Protein AF-A0A453AJJ2-F1 (afdb_monomer)

Sequence (140 aa):
MSKRHHSEPNGGRTGKRPRRVPKKHLYLVLDDWHKGFSFSIHKIDVDALQDTTTDLHHGFPDPAALRLAAPVKRLHMDFTAMGSDIFITTNPCCPHTPALVFDTETAGLTMGPRPPVRLIDTTTFTVAADGTLYALTHRH

Organism: Aegilops tauschii subsp. strangulata (NCBI:txid200361)

Radius of gyration: 24.55 Å; Cα contacts (8 Å, |Δi|>4): 203; chains: 1; bounding box: 29×36×106 Å

Mean predicted aligned error: 12.77 Å

Nearest PDB structures (foldseek):
  5y2z-assembly3_F  TM=5.314E-01  e=4.779E-01  Homo sapiens
  5y31-assembly2_D  TM=5.012E-01  e=3.216E-01  Homo sapiens
  7ona-assembly1_A  TM=5.548E-01  e=5.994E-01  synthetic construct
  8hq2-assembly2_E  TM=5.527E-01  e=8.908E-01  Homo sapiens
  8t8s-assembly2_B  TM=3.773E-01  e=4.346E+00  Homo sapiens

pLDDT: mean 74.12, std 15.93, range [37.88, 95.0]

Foldseek 3Di:
DDDDDDDDDDDDPPPPPPPPDPWDWDWDWDQPLVVQRKIFIAIDTVVVVVVDPPPPVPDTDPDTLDMGHQPDRPFDWDWDDDDQWIWIHHALVCQPAFIWIQGNVVSDIDGHHRDDNQCRPFFPDWDDDPNDIDTDGDDD

Structure (mmCIF, N/CA/C/O backbone):
data_AF-A0A453AJJ2-F1
#
_entry.id   AF-A0A453AJJ2-F1
#
loop_
_atom_site.group_PDB
_atom_site.id
_atom_site.type_symbol
_atom_site.label_atom_id
_atom_site.label_alt_id
_atom_site.label_comp_id
_atom_site.label_asym_id
_atom_site.label_entity_id
_atom_site.label_seq_id
_atom_site.pdbx_PDB_ins_code
_atom_site.Cartn_x
_atom_site.Cartn_y
_atom_site.Cartn_z
_atom_site.occupancy
_atom_site.B_iso_or_equiv
_atom_site.auth_seq_id
_atom_site.auth_comp_id
_atom_site.auth_asym_id
_atom_site.auth_atom_id
_atom_site.pdbx_PDB_model_num
ATOM 1 N N . MET A 1 1 ? -4.620 10.268 80.821 1.00 40.28 1 MET A N 1
ATOM 2 C CA . MET A 1 1 ? -5.930 10.367 80.141 1.00 40.28 1 MET A CA 1
ATOM 3 C C . MET A 1 1 ? -5.865 11.492 79.118 1.00 40.28 1 MET A C 1
ATOM 5 O O . MET A 1 1 ? -5.619 12.604 79.549 1.00 40.28 1 MET A O 1
ATOM 9 N N . SER A 1 2 ? -6.046 11.229 77.817 1.00 39.34 2 SER A N 1
ATOM 10 C CA . SER A 1 2 ? -6.831 12.091 76.908 1.00 39.34 2 SER A CA 1
ATOM 11 C C . SER A 1 2 ? -6.869 11.506 75.485 1.00 39.34 2 SER A C 1
ATOM 13 O O . SER A 1 2 ? -5.845 11.351 74.835 1.00 39.34 2 SER A O 1
ATOM 15 N N . LYS A 1 3 ? -8.093 11.127 75.105 1.00 42.53 3 LYS A N 1
ATOM 16 C CA . LYS A 1 3 ? -8.750 10.904 73.803 1.00 42.53 3 LYS A CA 1
ATOM 17 C C . LYS A 1 3 ? -7.962 10.468 72.550 1.00 42.53 3 LYS A C 1
ATOM 19 O O . LYS A 1 3 ? -7.168 11.193 71.969 1.00 42.53 3 LYS A O 1
ATOM 24 N N . ARG A 1 4 ? -8.391 9.291 72.071 1.00 45.28 4 ARG A N 1
ATOM 25 C CA . ARG A 1 4 ? -8.238 8.720 70.725 1.00 45.28 4 ARG A CA 1
ATOM 26 C C . ARG A 1 4 ? -8.862 9.649 69.676 1.00 45.28 4 ARG A C 1
ATOM 28 O O . ARG A 1 4 ? -9.999 10.076 69.867 1.00 45.28 4 ARG A O 1
ATOM 35 N N . HIS A 1 5 ? -8.174 9.871 68.559 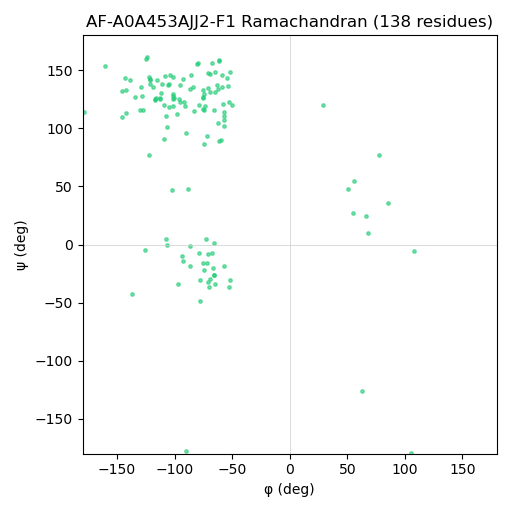1.00 43.56 5 HIS A N 1
ATOM 36 C CA . HIS A 1 5 ? -8.787 10.382 67.335 1.00 43.56 5 HIS A CA 1
ATOM 37 C C . HIS A 1 5 ? -8.867 9.230 66.329 1.00 43.56 5 HIS A C 1
ATOM 39 O O . HIS A 1 5 ? -7.869 8.827 65.737 1.00 43.56 5 HIS A O 1
ATOM 45 N N . HIS A 1 6 ? 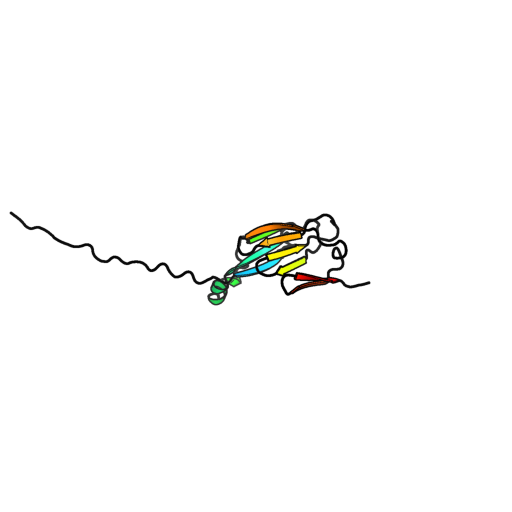-10.064 8.658 66.205 1.00 44.88 6 HIS A N 1
ATOM 46 C CA . HIS A 1 6 ? -10.461 7.892 65.032 1.00 44.88 6 HIS A CA 1
ATOM 47 C C . HIS A 1 6 ? -10.757 8.891 63.913 1.00 44.88 6 HIS A C 1
ATOM 49 O O . HIS A 1 6 ? -11.579 9.788 64.087 1.00 44.88 6 HIS A O 1
ATOM 55 N N . SER A 1 7 ? -10.127 8.706 62.763 1.00 45.41 7 SER A N 1
ATOM 56 C CA . SER A 1 7 ? -10.657 9.184 61.490 1.00 45.41 7 SER A CA 1
ATOM 57 C C . SER A 1 7 ? -10.261 8.175 60.421 1.00 45.41 7 SER A C 1
ATOM 59 O O . SER A 1 7 ? -9.081 7.987 60.129 1.00 45.41 7 SER A O 1
ATOM 61 N N . GLU A 1 8 ? -11.278 7.472 59.938 1.00 47.09 8 GLU A N 1
ATOM 62 C CA . GLU A 1 8 ? -11.251 6.457 58.891 1.00 47.09 8 GLU A CA 1
ATOM 63 C C . GLU A 1 8 ? -10.777 7.016 57.534 1.00 47.09 8 GLU A C 1
ATOM 65 O O . GLU A 1 8 ? -10.857 8.225 57.290 1.00 47.09 8 GLU A O 1
ATOM 70 N N . PRO A 1 9 ? -10.285 6.146 56.631 1.00 41.69 9 PRO A N 1
ATOM 71 C CA . PRO A 1 9 ? -9.771 6.549 55.330 1.00 41.69 9 PRO A CA 1
ATOM 72 C C . PRO A 1 9 ? -10.921 6.913 54.382 1.00 41.69 9 PRO A C 1
ATOM 74 O O . PRO A 1 9 ? -11.739 6.080 53.996 1.00 41.69 9 PRO A O 1
ATOM 77 N N . ASN A 1 10 ? -10.969 8.183 53.989 1.00 37.88 10 ASN A N 1
ATOM 78 C CA . ASN A 1 10 ? -11.955 8.706 53.055 1.00 37.88 10 ASN A CA 1
ATOM 79 C C . ASN A 1 10 ? -11.635 8.281 51.610 1.00 37.88 10 ASN A C 1
ATOM 81 O O . ASN A 1 10 ? -10.628 8.694 51.038 1.00 37.88 10 ASN A O 1
ATOM 85 N N . GLY A 1 11 ? -12.544 7.507 51.015 1.00 41.47 11 GLY A N 1
ATOM 86 C CA . GLY A 1 11 ? -12.883 7.615 49.597 1.00 41.47 11 GLY A CA 1
ATOM 87 C C . GLY A 1 11 ? -11.901 7.004 48.601 1.00 41.47 11 GLY A C 1
ATOM 88 O O . GLY A 1 11 ? -11.222 7.717 47.864 1.00 41.47 11 GLY A O 1
ATOM 89 N N . GLY A 1 12 ? -11.935 5.675 48.472 1.00 40.12 12 GLY A N 1
ATOM 90 C CA . GLY A 1 12 ? -11.423 4.969 47.299 1.00 40.12 12 GLY A CA 1
ATOM 91 C C . GLY A 1 12 ? -12.147 5.414 46.026 1.00 40.12 12 GLY A C 1
ATOM 92 O O . GLY A 1 12 ? -13.148 4.827 45.622 1.00 40.12 12 GLY A O 1
ATOM 93 N N . ARG A 1 13 ? -11.627 6.450 45.363 1.00 50.84 13 ARG A N 1
ATOM 94 C CA . ARG A 1 13 ? -11.958 6.759 43.972 1.00 50.84 13 ARG A CA 1
ATOM 95 C C . ARG A 1 13 ? -11.240 5.744 43.095 1.00 50.84 13 ARG A C 1
ATOM 97 O O . ARG A 1 13 ? -10.133 5.977 42.618 1.00 50.84 13 ARG A O 1
ATOM 104 N N . THR A 1 14 ? -11.884 4.602 42.886 1.00 51.25 14 THR A N 1
ATOM 105 C CA . THR A 1 14 ? -11.586 3.709 41.769 1.00 51.25 14 THR A CA 1
ATOM 106 C C . THR A 1 14 ? -11.848 4.486 40.483 1.00 51.25 14 THR A C 1
ATOM 108 O O . THR A 1 14 ? -12.958 4.524 39.953 1.00 51.25 14 THR A O 1
ATOM 111 N N . GLY A 1 15 ? -10.817 5.185 40.004 1.00 51.47 15 GLY A N 1
ATOM 112 C CA . GLY A 1 15 ? -10.805 5.789 38.684 1.00 51.47 15 GLY A CA 1
ATOM 113 C C . GLY A 1 15 ? -11.057 4.683 37.676 1.00 51.47 15 GLY A C 1
ATOM 114 O O . GLY A 1 15 ? -10.171 3.876 37.396 1.00 51.47 15 GLY A O 1
ATOM 115 N N . LYS A 1 16 ? -12.292 4.598 37.173 1.00 54.12 16 LYS A N 1
ATOM 116 C CA . LYS A 1 16 ? -12.626 3.731 36.049 1.00 54.12 16 LYS A CA 1
ATOM 117 C C . LYS A 1 16 ? -11.702 4.154 34.917 1.00 54.12 16 LYS A C 1
ATOM 119 O O . LYS A 1 16 ? -11.851 5.249 34.380 1.00 54.12 16 LYS A O 1
ATOM 124 N N . ARG A 1 17 ? -10.707 3.314 34.619 1.00 56.56 17 ARG A N 1
ATOM 125 C CA . ARG A 1 17 ? -9.790 3.510 33.497 1.00 56.56 17 ARG A CA 1
ATOM 126 C C . ARG A 1 17 ? -10.673 3.784 32.276 1.00 56.56 17 ARG A C 1
ATOM 128 O O . ARG A 1 17 ? -11.534 2.941 32.006 1.00 56.56 17 ARG A O 1
ATOM 135 N N . PRO A 1 18 ? -10.548 4.944 31.605 1.00 55.31 18 PRO A N 1
ATOM 136 C CA . PRO A 1 18 ? -11.393 5.251 30.466 1.00 55.31 18 PRO A CA 1
ATOM 137 C C . PRO A 1 18 ? -11.286 4.084 29.495 1.00 55.31 18 PRO A C 1
ATOM 139 O O . PRO A 1 18 ? -10.186 3.651 29.133 1.00 55.31 18 PRO A O 1
ATOM 142 N N . ARG A 1 19 ? -12.443 3.494 29.194 1.00 60.56 19 ARG A N 1
ATOM 143 C CA . ARG A 1 19 ? -12.567 2.364 28.281 1.00 60.56 19 ARG A CA 1
ATOM 144 C C . ARG A 1 19 ? -11.961 2.859 26.971 1.00 60.56 19 ARG A C 1
ATOM 146 O O . ARG A 1 19 ? -12.489 3.806 26.397 1.00 60.56 19 ARG A O 1
ATOM 153 N N . ARG A 1 20 ? -10.799 2.325 26.578 1.00 60.12 20 ARG A N 1
ATOM 154 C CA . ARG A 1 20 ? -10.116 2.757 25.355 1.00 60.12 20 ARG A CA 1
ATOM 155 C C . ARG A 1 20 ? -11.056 2.439 24.200 1.00 60.12 20 ARG A C 1
ATOM 157 O O . ARG A 1 20 ? -11.247 1.271 23.874 1.00 60.12 20 ARG A O 1
ATOM 164 N N . VAL A 1 21 ? -11.703 3.468 23.665 1.00 65.88 21 VAL A N 1
ATOM 165 C CA . VAL A 1 21 ? -12.455 3.352 22.422 1.00 65.88 21 VAL A CA 1
ATOM 166 C C . VAL A 1 21 ? -11.435 2.967 21.345 1.00 65.88 21 VAL A C 1
ATOM 168 O O . VAL A 1 21 ? -10.336 3.534 21.346 1.00 65.88 21 VAL A O 1
ATOM 171 N N . PRO A 1 22 ? -11.721 1.972 20.490 1.00 67.06 22 PRO A N 1
ATOM 172 C CA . PRO A 1 22 ? -10.850 1.655 19.367 1.00 67.06 22 PRO A CA 1
ATOM 173 C C . PRO A 1 22 ? -10.685 2.900 18.494 1.00 67.06 22 PRO A C 1
ATOM 175 O O . PRO A 1 22 ? -11.658 3.377 17.912 1.00 67.06 22 PRO A O 1
ATOM 178 N N . LYS A 1 23 ? -9.466 3.440 18.442 1.00 75.88 23 LYS A N 1
ATOM 179 C CA . LYS A 1 23 ? -9.149 4.612 17.626 1.00 75.88 23 LYS A CA 1
ATOM 180 C C . LYS A 1 23 ? -9.090 4.207 16.164 1.00 75.88 23 LYS A C 1
ATOM 182 O O . LYS A 1 23 ? -8.412 3.238 15.817 1.00 75.88 23 LYS A O 1
ATOM 187 N N . LYS A 1 24 ? -9.798 4.942 15.313 1.00 84.50 24 LYS A N 1
ATOM 188 C CA . LYS A 1 24 ? -9.716 4.761 13.863 1.00 84.50 24 LYS A CA 1
ATOM 189 C C . LYS A 1 24 ? -8.556 5.593 13.337 1.00 84.50 24 LYS A C 1
ATOM 191 O O . LYS A 1 24 ? -8.412 6.760 13.690 1.00 84.50 24 LYS A O 1
ATOM 196 N N . HIS A 1 25 ? -7.743 4.989 12.480 1.00 88.50 25 HIS A N 1
ATOM 197 C CA . HIS A 1 25 ? -6.597 5.652 11.878 1.00 88.50 25 HIS A CA 1
ATOM 198 C C . HIS A 1 25 ? -6.718 5.652 10.359 1.00 88.50 25 HIS A C 1
ATOM 200 O O . HIS A 1 25 ? -7.092 4.641 9.768 1.00 88.50 25 HIS A O 1
ATOM 206 N N . LEU A 1 26 ? -6.378 6.780 9.744 1.00 90.06 26 LEU A N 1
ATOM 207 C CA . LEU A 1 26 ? -6.193 6.898 8.306 1.00 90.06 26 LEU A CA 1
ATOM 208 C C . LEU A 1 26 ? -4.694 6.883 8.013 1.00 90.06 26 LEU A C 1
ATOM 210 O O . LEU A 1 26 ? -3.941 7.664 8.595 1.00 90.06 26 LEU A O 1
ATOM 214 N N . TYR A 1 27 ? -4.274 6.005 7.109 1.00 92.31 27 TYR A N 1
ATOM 215 C CA . TYR A 1 27 ? -2.910 5.982 6.603 1.00 92.31 27 TYR A CA 1
ATOM 216 C C . TYR A 1 27 ? -2.878 6.633 5.227 1.00 92.31 27 TYR A C 1
ATOM 218 O O . TYR A 1 27 ? -3.626 6.238 4.334 1.00 92.31 27 TYR A O 1
ATOM 226 N N . LEU A 1 28 ? -2.024 7.639 5.071 1.00 91.12 28 LEU A N 1
ATOM 227 C CA . LEU A 1 28 ? -1.850 8.372 3.825 1.00 91.12 28 LEU A CA 1
ATOM 228 C C . LEU A 1 28 ? -0.437 8.156 3.303 1.00 91.12 28 LEU A C 1
ATOM 230 O O . LEU A 1 28 ? 0.526 8.413 4.022 1.00 91.12 28 LEU A O 1
ATOM 234 N N . VAL A 1 29 ? -0.332 7.704 2.057 1.00 90.62 29 VAL A N 1
ATOM 235 C CA . VAL A 1 29 ? 0.939 7.586 1.342 1.00 90.62 29 VAL A CA 1
ATOM 2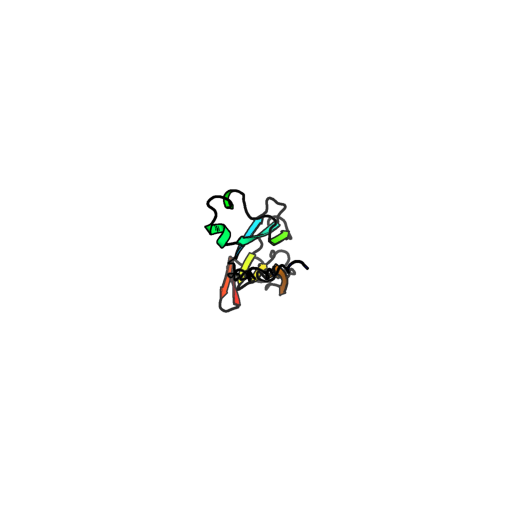36 C C . VAL A 1 29 ? 1.121 8.829 0.483 1.00 90.62 29 VAL A C 1
ATOM 238 O O . VAL A 1 29 ? 0.249 9.158 -0.320 1.00 90.62 29 VAL A O 1
ATOM 241 N N . LEU A 1 30 ? 2.242 9.519 0.662 1.00 88.31 30 LEU A N 1
ATOM 242 C CA . LEU A 1 30 ? 2.576 10.738 -0.059 1.00 88.31 30 LEU A CA 1
ATOM 243 C C . LEU A 1 30 ? 3.888 10.585 -0.802 1.00 88.31 30 LEU A C 1
ATOM 245 O O . LEU A 1 30 ? 4.841 9.972 -0.315 1.00 88.31 30 LEU A O 1
ATOM 249 N N . ASP A 1 31 ? 3.921 11.207 -1.971 1.00 84.44 31 ASP A N 1
ATOM 250 C CA . ASP A 1 31 ? 5.122 11.313 -2.766 1.00 84.44 31 ASP A CA 1
ATOM 251 C C . ASP A 1 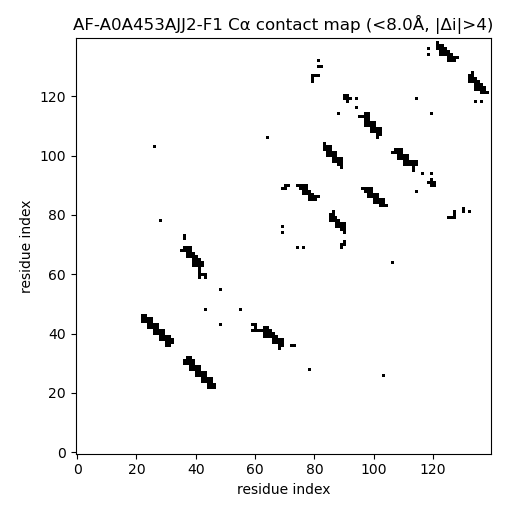31 ? 5.907 12.581 -2.395 1.00 84.44 31 ASP A C 1
ATOM 253 O O . ASP A 1 31 ? 5.633 13.694 -2.854 1.00 84.44 31 ASP A O 1
ATOM 257 N N . ASP A 1 32 ? 6.886 12.424 -1.509 1.00 82.25 32 ASP A N 1
ATOM 258 C CA . ASP A 1 32 ? 7.731 13.493 -0.981 1.00 82.25 32 ASP A CA 1
ATOM 259 C C . ASP A 1 32 ? 8.966 13.715 -1.882 1.00 82.25 32 ASP A C 1
ATOM 261 O O . ASP A 1 32 ? 10.106 13.833 -1.416 1.00 82.25 32 ASP A O 1
ATOM 265 N N . TRP A 1 33 ? 8.773 13.815 -3.206 1.00 74.56 33 TRP A N 1
ATOM 266 C CA . TRP A 1 33 ? 9.875 14.008 -4.170 1.00 74.56 33 TRP A CA 1
ATOM 267 C C . TRP A 1 33 ? 10.783 15.192 -3.848 1.00 74.56 33 TRP A C 1
ATOM 269 O O . TRP A 1 33 ? 12.002 15.112 -4.012 1.00 74.56 33 TRP A O 1
ATOM 279 N N . HIS A 1 34 ? 10.197 16.275 -3.345 1.00 70.94 34 HIS A N 1
ATOM 280 C CA . HIS A 1 34 ? 10.905 17.486 -2.941 1.00 70.94 34 HIS A CA 1
ATOM 281 C C . HIS A 1 34 ? 11.818 17.268 -1.717 1.00 70.94 34 HIS A C 1
ATOM 283 O O . HIS A 1 34 ? 12.778 18.014 -1.535 1.00 70.94 34 HIS A O 1
ATOM 289 N N . LYS A 1 35 ? 11.589 16.215 -0.921 1.00 68.69 35 LYS A N 1
ATOM 290 C CA . LYS A 1 35 ? 12.401 15.818 0.242 1.00 68.69 35 LYS A CA 1
ATOM 291 C C . LYS A 1 35 ? 13.315 14.633 -0.094 1.00 68.69 35 LYS A C 1
ATOM 293 O O . LYS A 1 35 ? 13.397 13.659 0.650 1.00 68.69 35 LYS A O 1
ATOM 298 N N . GLY A 1 36 ? 14.005 14.712 -1.232 1.00 67.94 36 GLY A N 1
ATOM 299 C CA . GLY A 1 36 ? 15.056 13.756 -1.594 1.00 67.94 36 GLY A CA 1
ATOM 300 C C . GLY A 1 36 ? 14.569 12.481 -2.282 1.00 67.94 36 GLY A C 1
ATOM 301 O O . GLY A 1 36 ? 15.168 11.432 -2.063 1.00 67.94 36 GLY A O 1
ATOM 302 N N . PHE A 1 37 ? 13.532 12.569 -3.127 1.00 75.19 37 PHE A N 1
ATOM 303 C CA . PHE A 1 37 ? 12.973 11.417 -3.855 1.00 75.19 37 PHE A CA 1
ATOM 304 C C . PHE A 1 37 ? 12.558 10.291 -2.901 1.00 75.19 37 PHE A C 1
ATOM 306 O O . PHE A 1 37 ? 13.033 9.164 -3.010 1.00 75.19 37 PHE A O 1
ATOM 313 N N . SER A 1 38 ? 11.718 10.609 -1.919 1.00 83.56 38 SER A N 1
ATOM 314 C CA . SER A 1 38 ? 11.218 9.636 -0.950 1.00 83.56 38 SER A CA 1
ATOM 315 C C . SER A 1 38 ? 9.698 9.619 -0.937 1.00 83.56 38 SER A C 1
ATOM 317 O O . SER A 1 38 ? 9.058 10.556 -1.400 1.00 83.56 38 SER A O 1
ATOM 319 N N . PHE A 1 39 ? 9.137 8.545 -0.403 1.00 86.44 39 PHE A N 1
ATOM 320 C CA . PHE A 1 39 ? 7.717 8.410 -0.127 1.00 86.44 39 PHE A CA 1
ATOM 321 C C . PHE A 1 39 ? 7.534 8.299 1.381 1.00 86.44 39 PHE A C 1
ATOM 323 O O . PHE A 1 39 ? 8.337 7.651 2.063 1.00 86.44 39 PHE A O 1
ATOM 330 N N . SER A 1 40 ? 6.487 8.922 1.906 1.00 90.00 40 SER A N 1
ATOM 331 C CA . SER A 1 40 ? 6.167 8.907 3.329 1.00 90.00 40 SER A CA 1
ATOM 332 C C . SER A 1 40 ? 4.780 8.331 3.571 1.00 90.00 40 SER A C 1
ATOM 334 O O . SER A 1 40 ? 3.848 8.548 2.800 1.00 90.00 40 SER A O 1
ATOM 336 N N . ILE A 1 41 ? 4.644 7.569 4.653 1.00 92.12 41 ILE A N 1
ATOM 337 C CA . ILE A 1 41 ? 3.360 7.090 5.156 1.00 92.12 41 ILE A CA 1
ATOM 338 C C . ILE A 1 41 ? 3.066 7.843 6.446 1.00 92.12 41 ILE A C 1
ATOM 340 O O . ILE A 1 41 ? 3.827 7.743 7.409 1.00 92.12 41 ILE A O 1
ATOM 344 N N . HIS A 1 42 ? 1.961 8.579 6.483 1.00 91.38 42 HIS A N 1
ATOM 345 C CA . HIS A 1 42 ? 1.494 9.297 7.666 1.00 91.38 42 HIS A CA 1
ATOM 346 C C . HIS A 1 42 ? 0.291 8.594 8.282 1.00 91.38 42 HIS A C 1
ATOM 348 O O . HIS A 1 42 ? -0.625 8.179 7.577 1.00 91.38 42 HIS A O 1
ATOM 354 N N . LYS A 1 43 ? 0.292 8.490 9.613 1.00 91.06 43 LYS A N 1
ATOM 355 C CA . LYS A 1 43 ? -0.821 7.965 10.402 1.00 91.06 43 LYS A CA 1
ATOM 356 C C . LYS A 1 43 ? -1.593 9.131 11.008 1.00 91.06 43 LYS A C 1
ATOM 358 O O . LYS A 1 43 ? -1.038 9.887 11.799 1.00 91.06 43 LYS A O 1
ATOM 363 N N . ILE A 1 44 ? -2.865 9.252 10.662 1.00 88.75 44 ILE A N 1
ATOM 364 C CA . ILE A 1 44 ? -3.754 10.318 11.127 1.00 88.75 44 ILE A CA 1
ATOM 365 C C . ILE A 1 44 ? -4.810 9.696 12.043 1.00 88.75 44 ILE A C 1
ATOM 367 O O . ILE A 1 44 ? -5.417 8.682 11.698 1.00 88.75 44 ILE A O 1
ATOM 371 N N . ASP A 1 45 ? -5.009 10.268 13.231 1.00 86.12 45 ASP A N 1
ATOM 372 C CA . ASP A 1 45 ? -6.099 9.889 14.139 1.00 86.12 45 ASP A CA 1
ATOM 373 C C . ASP A 1 45 ? -7.403 10.543 13.654 1.00 86.12 45 ASP A C 1
ATOM 375 O O . ASP A 1 45 ? -7.479 11.764 13.530 1.00 86.12 45 ASP A O 1
ATOM 379 N N . VAL A 1 46 ? -8.413 9.733 13.327 1.00 82.31 46 VAL A N 1
ATOM 380 C CA . VAL A 1 46 ? -9.684 10.222 12.761 1.00 82.31 46 VAL A CA 1
ATOM 381 C C . VAL A 1 46 ? -10.480 11.012 13.797 1.00 82.31 46 VAL A C 1
ATOM 383 O O . VAL A 1 46 ? -11.183 11.951 13.437 1.00 82.31 46 VAL A O 1
ATOM 386 N N . ASP A 1 47 ? -10.340 10.686 15.080 1.00 80.12 47 ASP A N 1
ATOM 387 C CA . ASP A 1 47 ? -11.030 11.428 16.137 1.00 80.12 47 ASP A CA 1
ATOM 388 C C . ASP A 1 47 ? -10.422 12.837 16.279 1.00 80.12 47 ASP A C 1
ATOM 390 O O . ASP A 1 47 ? -11.143 13.822 16.406 1.00 80.12 47 ASP A O 1
ATOM 394 N N . ALA A 1 48 ? -9.097 12.958 16.117 1.00 72.38 48 ALA A N 1
ATOM 395 C CA . ALA A 1 48 ? -8.419 14.256 16.070 1.00 72.38 48 ALA A CA 1
ATOM 396 C C . ALA A 1 48 ? -8.819 15.083 14.836 1.00 72.38 48 ALA A C 1
ATOM 398 O O . ALA A 1 48 ? -8.781 16.308 14.870 1.00 72.38 48 ALA A O 1
ATOM 399 N N . LEU A 1 49 ? -9.235 14.435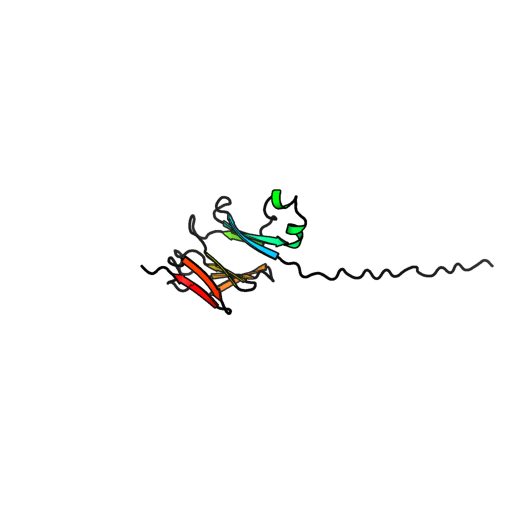 13.745 1.00 68.44 49 LEU A N 1
ATOM 400 C CA . LEU A 1 49 ? -9.730 15.122 12.553 1.00 68.44 49 LEU A CA 1
ATOM 401 C C . LEU A 1 49 ? -11.110 15.768 12.773 1.00 68.44 49 LEU A C 1
ATOM 403 O O . LEU A 1 49 ? -11.408 16.801 12.182 1.00 68.44 49 LEU A O 1
ATOM 407 N N . GLN A 1 50 ? -11.958 15.171 13.613 1.00 64.81 50 GLN A N 1
ATOM 408 C CA . GLN A 1 50 ? -13.298 15.698 13.899 1.00 64.81 50 GLN A CA 1
ATOM 409 C C . GLN A 1 50 ? -13.272 16.877 14.875 1.00 64.81 50 GLN A C 1
ATOM 411 O O . GLN A 1 50 ? -14.102 17.777 14.762 1.00 64.81 50 GLN A O 1
ATOM 416 N N . ASP A 1 51 ? -12.292 16.903 15.779 1.00 65.44 51 ASP A N 1
ATOM 417 C CA . ASP A 1 51 ? -12.092 17.998 16.735 1.00 65.44 51 ASP A CA 1
ATOM 418 C C . ASP A 1 51 ? -11.404 19.230 16.112 1.00 65.44 51 ASP A C 1
ATOM 420 O O . ASP A 1 51 ? -11.299 20.278 16.753 1.00 65.44 51 ASP A O 1
ATOM 424 N N . THR A 1 52 ? -10.932 19.146 14.863 1.00 54.81 52 THR A N 1
ATOM 425 C CA . THR A 1 52 ? -10.028 20.146 14.284 1.00 54.81 52 THR A CA 1
ATOM 426 C C . THR A 1 52 ? -10.674 21.008 13.204 1.00 54.81 52 THR A C 1
ATOM 428 O O . THR A 1 52 ? -10.526 20.801 12.005 1.00 54.81 52 THR A O 1
ATOM 431 N 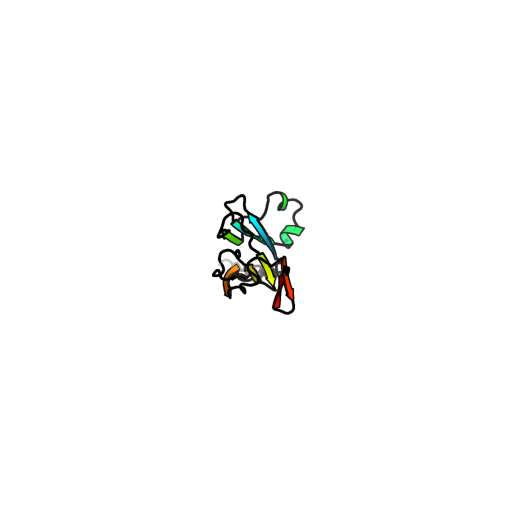N . THR A 1 53 ? -11.238 22.127 13.652 1.00 52.59 53 THR A N 1
ATOM 432 C CA . THR A 1 53 ? -11.208 23.388 12.890 1.00 52.59 53 THR A CA 1
ATOM 433 C C . THR A 1 53 ? -9.815 24.043 12.892 1.00 52.59 53 THR A C 1
ATOM 435 O O . THR A 1 53 ? -9.682 25.166 12.416 1.00 52.59 53 THR A O 1
ATOM 438 N N . THR A 1 54 ? -8.779 23.399 13.458 1.00 52.84 54 THR A N 1
ATOM 439 C CA . THR A 1 54 ? -7.530 24.101 13.811 1.00 52.84 54 THR A CA 1
ATOM 440 C C . THR A 1 54 ? -6.232 23.351 13.465 1.00 52.84 54 THR A C 1
ATOM 442 O O . THR A 1 54 ? -5.348 23.976 12.888 1.00 52.84 54 THR A O 1
ATOM 445 N N . ASP A 1 55 ? -6.094 22.035 13.693 1.00 54.03 55 ASP A N 1
ATOM 446 C CA . ASP A 1 55 ? -4.757 21.396 13.600 1.00 54.03 55 ASP A CA 1
ATOM 447 C C . ASP A 1 55 ? -4.381 20.786 12.240 1.00 54.03 55 ASP A C 1
ATOM 449 O O . ASP A 1 55 ? -3.199 20.562 11.986 1.00 54.03 55 ASP A O 1
ATOM 453 N N . LEU A 1 56 ? -5.320 20.583 11.308 1.00 53.03 56 LEU A N 1
ATOM 454 C CA . LEU A 1 56 ? -4.943 20.212 9.933 1.00 53.03 56 LEU A CA 1
ATOM 455 C C . LEU A 1 56 ? -4.317 21.370 9.138 1.00 53.03 56 LEU A C 1
ATOM 457 O O . LEU A 1 56 ? -3.684 21.138 8.107 1.00 53.03 56 LEU A O 1
ATOM 461 N N . HIS A 1 57 ? -4.466 22.616 9.598 1.00 50.31 57 HIS A N 1
ATOM 462 C CA . HIS A 1 57 ? -3.913 23.791 8.919 1.00 50.31 57 HIS A CA 1
ATOM 463 C C . HIS A 1 57 ? -2.375 23.881 9.008 1.00 50.31 57 HIS A C 1
ATOM 465 O O . HIS A 1 57 ? -1.778 24.714 8.326 1.00 50.31 57 HIS A O 1
ATOM 471 N N . HIS A 1 58 ? -1.722 23.026 9.807 1.00 54.50 58 HIS A N 1
ATOM 472 C CA . HIS A 1 58 ? -0.271 23.045 10.040 1.00 54.50 58 HIS A CA 1
ATOM 473 C C . HIS A 1 58 ? 0.511 21.894 9.379 1.00 54.50 58 HIS A C 1
ATOM 475 O O . HIS A 1 58 ? 1.731 21.835 9.519 1.00 54.50 58 HIS A O 1
ATOM 481 N N . GLY A 1 59 ? -0.152 21.042 8.587 1.00 64.25 59 GLY A N 1
ATOM 482 C CA . GLY A 1 59 ? 0.481 19.941 7.850 1.00 64.25 59 GLY A CA 1
ATOM 483 C C . GLY A 1 59 ? 0.219 18.562 8.460 1.00 64.25 59 GLY A C 1
ATOM 484 O O . GLY A 1 59 ? -0.518 18.419 9.432 1.00 64.25 59 GLY A O 1
ATOM 485 N N . PHE A 1 60 ? 0.785 17.518 7.846 1.00 70.31 60 PHE A N 1
ATOM 486 C CA . PHE A 1 60 ? 0.649 16.148 8.346 1.00 70.31 60 PHE A CA 1
ATOM 487 C C . PHE A 1 60 ? 1.411 15.972 9.665 1.00 70.31 60 PHE A C 1
ATOM 489 O O . PHE A 1 60 ? 2.469 16.582 9.827 1.00 70.31 60 PHE A O 1
ATOM 496 N N . PRO A 1 61 ? 0.925 15.124 10.591 1.00 70.06 61 PRO A N 1
ATOM 497 C CA . PRO A 1 61 ? 1.630 14.865 11.837 1.00 70.06 61 PRO A CA 1
ATOM 498 C C . PRO A 1 61 ? 3.040 14.340 11.539 1.00 70.06 61 PRO A C 1
ATOM 500 O O . PRO A 1 61 ? 3.206 13.315 10.866 1.00 70.06 61 PRO A O 1
ATOM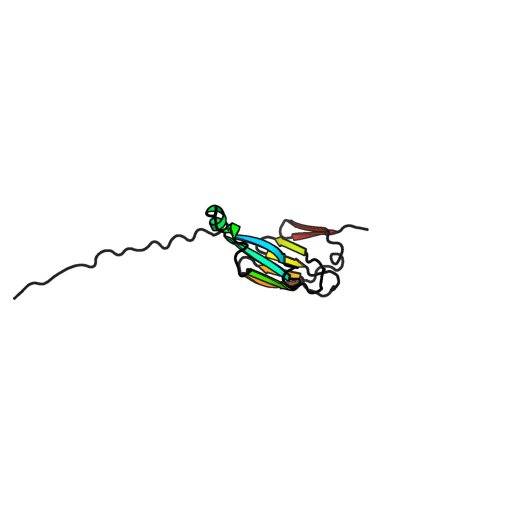 503 N N . ASP A 1 62 ? 4.041 15.074 12.023 1.00 71.38 62 ASP A N 1
ATOM 504 C CA . ASP A 1 62 ? 5.445 14.681 12.003 1.00 71.38 62 ASP A CA 1
ATOM 505 C C . ASP A 1 62 ? 5.815 13.969 13.323 1.00 71.38 62 ASP A C 1
ATOM 507 O O . ASP A 1 62 ? 5.363 14.387 14.394 1.00 71.38 62 ASP A O 1
ATOM 511 N N . PRO A 1 63 ? 6.668 12.925 13.289 1.00 81.12 63 PRO A N 1
ATOM 512 C CA . PRO A 1 63 ? 7.281 12.333 12.100 1.00 81.12 63 PRO A CA 1
ATOM 513 C C . PRO A 1 63 ? 6.341 11.360 11.366 1.00 81.12 63 PRO A C 1
ATOM 515 O O . PRO A 1 63 ? 5.457 10.746 11.960 1.00 81.12 63 PRO A O 1
ATOM 518 N N . ALA A 1 64 ? 6.585 11.172 10.065 1.00 86.69 64 ALA A N 1
ATOM 519 C CA . ALA A 1 64 ? 5.933 10.126 9.276 1.00 86.69 64 ALA A CA 1
ATOM 520 C C . ALA A 1 64 ? 6.133 8.739 9.919 1.00 86.69 64 ALA A C 1
ATOM 522 O O . ALA A 1 64 ? 7.214 8.436 10.425 1.00 86.69 64 ALA A O 1
ATOM 523 N N . ALA A 1 65 ? 5.109 7.886 9.847 1.00 89.88 65 ALA A N 1
ATOM 524 C CA . ALA A 1 65 ? 5.148 6.520 10.367 1.00 89.88 65 ALA A CA 1
ATOM 525 C C . ALA A 1 65 ? 6.163 5.644 9.616 1.00 89.88 65 ALA A C 1
ATOM 527 O O . ALA A 1 65 ? 6.810 4.791 10.216 1.00 89.88 65 ALA A O 1
ATOM 528 N N . LEU A 1 66 ? 6.328 5.881 8.314 1.00 91.19 66 LEU A N 1
ATOM 529 C CA . LEU A 1 66 ? 7.364 5.259 7.498 1.00 91.19 66 LEU A CA 1
ATOM 530 C C . LEU A 1 66 ? 7.880 6.266 6.471 1.00 91.19 66 LEU A C 1
ATOM 532 O O . LEU A 1 66 ? 7.103 7.044 5.919 1.00 91.19 66 LEU A O 1
ATOM 536 N N . ARG A 1 67 ? 9.184 6.235 6.185 1.00 89.38 67 ARG A N 1
ATOM 537 C CA . ARG A 1 67 ? 9.779 6.924 5.033 1.00 89.38 67 ARG A CA 1
ATOM 538 C C . ARG A 1 67 ? 10.620 5.940 4.236 1.00 89.38 67 ARG A C 1
ATOM 540 O O . ARG A 1 67 ? 11.490 5.279 4.796 1.00 89.38 67 ARG A O 1
ATOM 547 N N . LEU A 1 68 ? 10.363 5.861 2.937 1.00 86.56 68 LEU A N 1
ATOM 548 C CA . LEU A 1 68 ? 11.085 5.010 2.000 1.00 86.56 68 LEU A CA 1
ATOM 549 C C . LEU A 1 68 ? 11.777 5.881 0.964 1.00 86.56 68 LEU A C 1
ATOM 551 O O . LEU A 1 68 ? 11.138 6.681 0.287 1.00 86.56 68 LEU A O 1
ATOM 555 N N . ALA A 1 69 ? 13.088 5.718 0.825 1.00 83.19 69 ALA A N 1
ATOM 556 C CA . ALA A 1 69 ? 13.814 6.330 -0.277 1.00 83.19 69 ALA A CA 1
ATOM 557 C C . ALA A 1 69 ? 13.449 5.613 -1.583 1.00 83.19 69 ALA A C 1
ATOM 559 O O . ALA A 1 69 ? 13.438 4.380 -1.633 1.00 83.19 69 ALA A O 1
ATOM 560 N N . ALA A 1 70 ? 13.172 6.371 -2.643 1.00 75.50 70 ALA A N 1
ATOM 561 C CA . ALA A 1 70 ? 13.009 5.788 -3.962 1.00 75.50 70 ALA A CA 1
ATOM 562 C C . ALA A 1 70 ? 14.357 5.188 -4.406 1.00 75.50 70 ALA A C 1
ATOM 564 O O . ALA A 1 70 ? 15.384 5.870 -4.331 1.00 75.50 70 ALA A O 1
ATOM 565 N N . PRO A 1 71 ? 14.383 3.933 -4.887 1.00 68.44 71 PRO A N 1
ATOM 566 C CA . PRO A 1 71 ? 15.627 3.276 -5.284 1.00 68.44 71 PRO A CA 1
ATOM 567 C C . PRO A 1 71 ? 16.293 3.948 -6.495 1.00 68.44 71 PRO A C 1
ATOM 569 O O . PRO A 1 71 ? 17.511 3.882 -6.644 1.00 68.44 71 PRO A O 1
ATOM 572 N N . VAL A 1 72 ? 15.513 4.621 -7.348 1.00 70.19 72 VAL A N 1
ATOM 573 C CA . VAL A 1 72 ? 15.994 5.355 -8.525 1.00 70.19 72 VAL A CA 1
ATOM 574 C C . VAL A 1 72 ? 15.240 6.682 -8.639 1.00 70.19 72 VAL A C 1
ATOM 576 O O . VAL A 1 72 ? 14.040 6.756 -8.376 1.00 70.19 72 VAL A O 1
ATOM 579 N N . LYS A 1 73 ? 15.939 7.752 -9.036 1.00 66.19 73 LYS A N 1
ATOM 580 C CA . LYS A 1 73 ? 15.342 9.088 -9.199 1.00 66.19 73 LYS A CA 1
ATOM 581 C C . LYS A 1 73 ? 14.271 9.078 -10.299 1.00 66.19 73 LYS A C 1
ATOM 583 O O . LYS A 1 73 ? 14.535 8.582 -11.389 1.00 66.19 73 LYS A O 1
ATOM 588 N N . ARG A 1 74 ? 13.132 9.740 -10.041 1.00 63.75 74 ARG A N 1
ATOM 589 C CA . ARG A 1 74 ? 12.014 9.973 -10.991 1.00 63.75 74 ARG A CA 1
ATOM 590 C C . ARG A 1 74 ? 11.253 8.721 -11.435 1.00 63.75 74 ARG A C 1
ATOM 592 O O . ARG A 1 74 ? 10.656 8.712 -12.506 1.00 63.75 74 ARG A O 1
ATOM 599 N N . LEU A 1 75 ? 11.286 7.676 -10.621 1.00 69.12 75 LEU A N 1
ATOM 600 C CA . LEU A 1 75 ? 10.618 6.418 -10.900 1.00 69.12 75 LEU A CA 1
ATOM 601 C C . LEU A 1 75 ? 9.541 6.165 -9.843 1.00 69.12 75 LEU A C 1
ATOM 603 O O . LEU A 1 75 ? 9.822 6.209 -8.646 1.00 69.12 75 LEU A O 1
ATOM 607 N N . HIS A 1 76 ? 8.307 5.942 -10.304 1.00 71.12 76 HIS A N 1
ATOM 608 C CA . HIS A 1 76 ? 7.142 5.754 -9.441 1.00 71.12 76 HIS A CA 1
ATOM 609 C C . HIS A 1 76 ? 7.199 4.402 -8.715 1.00 71.12 76 HIS A C 1
ATOM 611 O O . HIS A 1 76 ? 7.739 3.422 -9.240 1.00 71.12 76 HIS A O 1
ATOM 617 N N . MET A 1 77 ? 6.661 4.383 -7.495 1.00 79.56 77 MET A N 1
ATOM 618 C CA . MET A 1 77 ? 6.340 3.175 -6.738 1.00 79.56 77 MET A CA 1
ATOM 619 C C . MET A 1 77 ? 4.823 3.028 -6.696 1.00 79.56 77 MET A C 1
ATOM 621 O O . MET A 1 77 ? 4.122 4.036 -6.591 1.00 79.56 77 MET A O 1
ATOM 625 N N . ASP A 1 78 ? 4.338 1.790 -6.741 1.00 82.31 78 ASP A N 1
ATOM 626 C CA . ASP A 1 78 ? 2.906 1.516 -6.647 1.00 82.31 78 ASP A CA 1
ATOM 627 C C . ASP A 1 78 ? 2.546 1.051 -5.241 1.00 82.31 78 ASP A C 1
ATOM 629 O O . ASP A 1 78 ? 3.306 0.339 -4.576 1.00 82.31 78 ASP A O 1
ATOM 633 N N . PHE A 1 79 ? 1.362 1.464 -4.797 1.00 87.50 79 PHE A N 1
ATOM 634 C CA . PHE A 1 79 ? 0.868 1.225 -3.450 1.00 87.50 79 PHE A CA 1
ATOM 635 C C . PHE A 1 79 ? -0.527 0.626 -3.511 1.00 87.50 79 PHE A C 1
ATOM 637 O O . PHE A 1 79 ? -1.381 1.093 -4.261 1.00 87.50 79 PHE A O 1
ATOM 644 N N . THR A 1 80 ? -0.776 -0.401 -2.702 1.00 89.50 80 THR A N 1
ATOM 645 C CA . THR A 1 80 ? -2.106 -1.017 -2.586 1.00 89.50 80 THR A CA 1
ATOM 646 C C . THR A 1 80 ? -2.376 -1.402 -1.149 1.00 89.50 80 THR A C 1
ATOM 648 O O . THR A 1 80 ? -1.534 -2.032 -0.520 1.00 89.50 80 THR A O 1
ATOM 651 N N . ALA A 1 81 ? -3.555 -1.072 -0.636 1.00 92.19 81 ALA A N 1
ATOM 652 C CA . ALA A 1 81 ? -3.978 -1.520 0.683 1.00 92.19 81 ALA A CA 1
ATOM 653 C C . ALA A 1 81 ? -4.827 -2.794 0.577 1.00 92.19 81 ALA A C 1
ATOM 655 O O . ALA A 1 81 ? -5.711 -2.887 -0.277 1.00 92.19 81 ALA A O 1
ATOM 656 N N . MET A 1 82 ? -4.588 -3.754 1.468 1.00 91.44 82 MET A N 1
ATOM 657 C CA . MET A 1 82 ? -5.424 -4.939 1.651 1.00 91.44 82 MET A CA 1
ATOM 658 C C . MET A 1 82 ? -5.492 -5.277 3.141 1.00 91.44 82 MET A C 1
ATOM 660 O O . MET A 1 82 ? -4.498 -5.661 3.747 1.00 91.44 82 MET A O 1
ATOM 664 N N . GLY A 1 83 ? -6.674 -5.135 3.742 1.00 90.62 83 GLY A N 1
ATOM 665 C CA . GLY A 1 83 ? -6.823 -5.301 5.189 1.00 90.62 83 GLY A CA 1
ATOM 666 C C . GLY A 1 83 ? -6.015 -4.253 5.961 1.00 90.62 83 GLY A C 1
ATOM 667 O O . GLY A 1 83 ? -6.183 -3.057 5.727 1.00 90.62 83 GLY A O 1
ATOM 668 N N . SER A 1 84 ? -5.160 -4.704 6.882 1.00 91.50 84 SER A N 1
ATOM 669 C CA . SER A 1 84 ? -4.229 -3.867 7.652 1.00 91.50 84 SER A CA 1
ATOM 670 C C . SER A 1 84 ? -2.895 -3.626 6.945 1.00 91.50 84 SER A C 1
ATOM 672 O O . SER A 1 84 ? -2.063 -2.897 7.480 1.00 91.50 84 SER A O 1
ATOM 674 N N . ASP A 1 85 ? -2.684 -4.188 5.757 1.00 93.88 85 ASP A N 1
ATOM 675 C CA . ASP A 1 85 ? -1.395 -4.142 5.078 1.00 93.88 85 ASP A CA 1
ATOM 676 C C . ASP A 1 85 ? -1.398 -3.140 3.925 1.00 93.88 85 ASP A C 1
ATOM 678 O O . ASP A 1 85 ? -2.336 -3.071 3.125 1.00 93.88 85 ASP A O 1
ATOM 682 N N . ILE A 1 86 ? -0.305 -2.391 3.806 1.00 93.69 86 ILE A N 1
ATOM 683 C CA . ILE A 1 86 ? 0.015 -1.564 2.643 1.00 93.69 86 ILE A CA 1
ATOM 684 C C . ILE A 1 86 ? 1.155 -2.244 1.887 1.00 93.69 86 ILE A C 1
ATOM 686 O O . ILE A 1 86 ? 2.294 -2.294 2.353 1.00 93.69 86 ILE A O 1
ATOM 690 N N . PHE A 1 87 ? 0.842 -2.755 0.704 1.00 91.19 87 PHE A N 1
ATOM 691 C CA . PHE A 1 87 ? 1.785 -3.347 -0.233 1.00 91.19 87 PHE A CA 1
ATOM 692 C C . PHE A 1 87 ? 2.432 -2.258 -1.076 1.00 91.19 87 PHE A C 1
ATOM 694 O O . PHE A 1 87 ? 1.751 -1.361 -1.574 1.00 91.19 87 PHE A O 1
ATOM 701 N N . ILE A 1 88 ? 3.744 -2.365 -1.242 1.00 88.69 88 ILE A N 1
ATOM 702 C CA . ILE A 1 88 ? 4.586 -1.384 -1.914 1.00 88.69 88 ILE A CA 1
ATOM 703 C C . ILE A 1 88 ? 5.433 -2.135 -2.928 1.00 88.69 88 ILE A C 1
ATOM 705 O O . ILE A 1 88 ? 6.275 -2.963 -2.565 1.00 88.69 88 ILE A O 1
ATOM 709 N N . THR A 1 89 ? 5.232 -1.850 -4.205 1.00 83.62 89 THR A N 1
ATOM 710 C CA . THR A 1 89 ? 6.069 -2.403 -5.267 1.00 83.62 89 THR A CA 1
ATOM 711 C C . THR A 1 89 ? 7.005 -1.325 -5.771 1.00 83.62 89 THR A C 1
ATOM 713 O O . THR A 1 89 ? 6.596 -0.266 -6.248 1.00 83.62 89 THR A O 1
ATOM 716 N N . THR A 1 90 ? 8.297 -1.597 -5.603 1.00 74.50 90 THR A N 1
ATOM 717 C CA . THR A 1 90 ? 9.359 -0.710 -6.067 1.00 74.50 90 THR A CA 1
ATOM 718 C C . THR A 1 90 ? 9.588 -0.900 -7.567 1.00 74.50 90 THR A C 1
ATOM 720 O O . THR A 1 90 ? 9.231 -1.928 -8.138 1.00 74.50 90 THR A O 1
ATOM 723 N N . ASN A 1 91 ? 10.139 0.131 -8.201 1.00 68.56 91 ASN A N 1
ATOM 724 C CA . ASN A 1 91 ? 10.092 0.330 -9.643 1.00 68.56 91 ASN A CA 1
ATOM 725 C C . ASN A 1 91 ? 10.554 -0.865 -10.526 1.00 68.56 91 ASN A C 1
ATOM 727 O O . ASN A 1 91 ? 11.514 -1.563 -10.184 1.00 68.56 91 ASN A O 1
ATOM 731 N N . PRO A 1 92 ? 9.960 -1.008 -11.729 1.00 57.69 92 PRO A N 1
ATOM 732 C CA . PRO A 1 92 ? 10.306 -2.005 -12.738 1.00 57.69 92 PRO A CA 1
ATOM 733 C C . PRO A 1 92 ? 11.763 -2.154 -13.202 1.00 57.69 92 PRO A C 1
ATOM 735 O O . PRO A 1 92 ? 12.188 -3.247 -13.578 1.00 57.69 92 PRO A O 1
ATOM 738 N N . CYS A 1 93 ? 12.565 -1.094 -13.202 1.00 60.84 93 CYS A N 1
ATOM 739 C CA . CYS A 1 93 ? 13.952 -1.142 -13.674 1.00 60.84 93 CYS A CA 1
ATOM 740 C C . CYS A 1 93 ? 14.866 -1.986 -12.768 1.00 60.84 93 CYS A C 1
ATOM 742 O O . CYS A 1 93 ? 16.024 -2.229 -13.111 1.00 60.84 93 CYS A O 1
ATOM 744 N N . CYS A 1 94 ? 14.367 -2.446 -11.619 1.00 67.50 94 CYS A N 1
ATOM 745 C CA . CYS A 1 94 ? 15.059 -3.366 -10.731 1.00 67.50 94 CYS A CA 1
ATOM 746 C C . CYS A 1 94 ? 14.214 -4.637 -10.531 1.00 67.50 94 CYS A C 1
ATOM 748 O O . CYS A 1 94 ? 13.633 -4.818 -9.467 1.00 67.50 94 CYS A O 1
ATOM 750 N N . PRO A 1 95 ? 14.180 -5.577 -11.497 1.00 65.50 95 PRO A N 1
ATOM 751 C CA . PRO A 1 95 ? 13.275 -6.736 -11.478 1.00 65.50 95 PRO A CA 1
ATOM 752 C C . PRO A 1 95 ? 13.540 -7.751 -10.349 1.00 65.50 95 PRO A C 1
ATOM 754 O O . PRO A 1 95 ? 12.901 -8.800 -10.256 1.00 65.50 95 PRO A O 1
ATOM 757 N N . HIS A 1 96 ? 14.529 -7.476 -9.504 1.00 73.12 96 HIS A N 1
ATOM 758 C CA . HIS A 1 96 ? 14.942 -8.312 -8.386 1.00 73.12 96 HIS A CA 1
ATOM 759 C C . HIS A 1 96 ? 14.529 -7.745 -7.027 1.00 73.12 96 HIS A C 1
ATOM 761 O O . HIS A 1 96 ? 14.811 -8.382 -6.012 1.00 73.12 96 HIS A O 1
ATOM 767 N N . THR A 1 97 ? 13.867 -6.589 -6.982 1.00 78.19 97 THR A N 1
ATOM 768 C CA . THR A 1 97 ? 13.417 -6.014 -5.718 1.00 78.19 97 THR A CA 1
ATOM 769 C C . THR A 1 97 ? 12.198 -6.769 -5.181 1.00 78.19 97 THR A C 1
ATOM 771 O O . THR A 1 97 ? 11.260 -7.072 -5.925 1.00 78.19 97 THR A O 1
ATOM 774 N N . PRO A 1 98 ? 12.196 -7.133 -3.888 1.00 84.88 98 PRO A N 1
ATOM 775 C CA . PRO A 1 98 ? 11.003 -7.676 -3.256 1.00 84.88 98 PRO A CA 1
ATOM 776 C C . PRO A 1 98 ? 9.919 -6.595 -3.153 1.00 84.88 98 PRO A C 1
ATOM 778 O O . PRO A 1 98 ? 10.220 -5.398 -3.106 1.00 84.88 98 PRO A O 1
ATOM 781 N N . ALA A 1 99 ? 8.656 -7.020 -3.074 1.00 87.44 99 ALA A N 1
ATOM 782 C CA . ALA A 1 99 ? 7.611 -6.139 -2.568 1.00 87.44 99 ALA A CA 1
ATOM 783 C C . ALA A 1 99 ? 7.896 -5.822 -1.092 1.00 87.44 99 ALA A C 1
ATOM 785 O O . ALA A 1 99 ? 8.444 -6.657 -0.370 1.00 87.44 99 ALA A O 1
ATOM 786 N N . LEU A 1 100 ? 7.518 -4.638 -0.630 1.00 90.88 100 LEU A N 1
ATOM 787 C CA . LEU A 1 100 ? 7.504 -4.318 0.794 1.00 90.88 100 LEU A CA 1
ATOM 788 C C . LEU A 1 100 ? 6.062 -4.344 1.287 1.00 90.88 100 LEU A C 1
ATOM 790 O O . LEU A 1 100 ? 5.144 -3.994 0.547 1.00 90.88 100 LEU A O 1
ATOM 794 N N . VAL A 1 101 ? 5.868 -4.765 2.529 1.00 93.44 101 VAL A N 1
ATOM 795 C CA . VAL A 1 101 ? 4.554 -4.810 3.171 1.00 93.44 101 VAL A CA 1
ATOM 796 C C . VAL A 1 101 ? 4.655 -4.078 4.494 1.00 93.44 101 VAL A C 1
ATOM 798 O O . VAL A 1 101 ? 5.429 -4.471 5.371 1.00 93.44 101 VAL A O 1
ATOM 801 N N . PHE A 1 102 ? 3.916 -2.982 4.606 1.00 94.94 102 PHE A N 1
ATOM 802 C CA . PHE A 1 102 ? 3.791 -2.216 5.833 1.00 94.94 102 PHE A CA 1
ATOM 803 C C . PHE A 1 102 ? 2.503 -2.611 6.554 1.00 94.94 102 PHE A C 1
ATOM 805 O O . PHE A 1 102 ? 1.410 -2.328 6.065 1.00 94.94 102 PHE A O 1
ATOM 812 N N . ASP A 1 103 ? 2.649 -3.247 7.710 1.00 95.00 103 ASP A N 1
ATOM 813 C CA . ASP A 1 103 ? 1.545 -3.627 8.585 1.00 95.00 103 ASP A CA 1
ATOM 814 C C . ASP A 1 103 ? 1.159 -2.428 9.458 1.00 95.00 103 ASP A C 1
ATOM 816 O O . ASP A 1 103 ? 1.926 -1.948 10.298 1.00 95.00 103 ASP A O 1
ATOM 820 N N . THR A 1 104 ? -0.055 -1.930 9.255 1.00 93.38 104 THR A N 1
ATOM 821 C CA . THR A 1 104 ? -0.586 -0.759 9.957 1.00 93.38 104 THR A CA 1
ATOM 822 C C . THR A 1 104 ? -0.996 -1.031 11.405 1.00 93.38 104 THR A C 1
ATOM 824 O O . THR A 1 104 ? -1.167 -0.073 12.171 1.00 93.38 104 THR A O 1
ATOM 827 N N . GLU A 1 105 ? -1.151 -2.293 11.806 1.00 91.44 105 GLU A N 1
ATOM 828 C CA . GLU A 1 105 ? -1.446 -2.684 13.184 1.00 91.44 105 GLU A CA 1
ATOM 829 C C . GLU A 1 105 ? -0.175 -2.626 14.033 1.00 91.44 105 GLU A C 1
ATOM 831 O O . GLU A 1 105 ? -0.159 -1.998 15.097 1.00 91.44 105 GLU A O 1
ATOM 836 N N . THR A 1 106 ? 0.911 -3.216 13.529 1.00 91.06 106 THR A N 1
ATOM 837 C CA . THR A 1 106 ? 2.193 -3.289 14.245 1.00 91.06 106 THR A CA 1
ATOM 838 C C . THR A 1 106 ? 3.161 -2.155 13.910 1.00 91.06 106 THR A C 1
ATOM 840 O O . THR A 1 106 ? 4.173 -2.000 14.596 1.00 91.06 106 THR A O 1
ATOM 843 N N . ALA A 1 107 ? 2.862 -1.349 12.884 1.00 91.56 107 ALA A N 1
ATOM 844 C CA . ALA A 1 107 ? 3.803 -0.412 12.262 1.00 91.56 107 ALA A CA 1
ATOM 845 C C . ALA A 1 107 ? 5.103 -1.099 11.791 1.00 91.56 107 ALA A C 1
ATOM 847 O O . ALA A 1 107 ? 6.167 -0.478 11.736 1.00 91.56 107 ALA A O 1
ATOM 848 N N . GLY A 1 108 ? 5.021 -2.394 11.477 1.00 94.19 108 GLY A N 1
ATOM 849 C CA . GLY A 1 108 ? 6.131 -3.201 10.994 1.00 94.19 108 GLY A CA 1
ATOM 850 C C . GLY A 1 108 ? 6.297 -3.092 9.482 1.00 94.19 108 GLY A C 1
ATOM 851 O O . GLY A 1 108 ? 5.322 -3.000 8.742 1.00 94.19 108 GLY A O 1
ATOM 852 N N . LEU A 1 109 ? 7.543 -3.142 9.012 1.00 95.00 109 LEU A N 1
ATOM 853 C CA . LEU A 1 109 ? 7.864 -3.260 7.591 1.00 95.00 109 LEU A CA 1
ATOM 854 C C . LEU A 1 109 ? 8.502 -4.624 7.331 1.00 95.00 109 LEU A C 1
ATOM 856 O O . LEU A 1 109 ? 9.508 -4.971 7.951 1.00 95.00 109 LEU A O 1
ATOM 860 N N . THR A 1 110 ? 7.946 -5.380 6.392 1.00 94.50 110 THR A N 1
ATOM 861 C CA . THR A 1 110 ? 8.458 -6.694 5.988 1.00 94.50 110 THR A CA 1
ATOM 862 C C . THR A 1 110 ? 8.715 -6.748 4.485 1.00 94.50 110 THR A C 1
ATOM 864 O O . THR A 1 110 ? 8.201 -5.936 3.714 1.00 94.50 110 THR A O 1
ATOM 867 N N . MET A 1 111 ? 9.551 -7.698 4.061 1.00 91.25 111 MET A N 1
ATOM 868 C CA . MET A 1 111 ? 9.774 -7.991 2.646 1.00 91.25 111 MET A CA 1
ATOM 869 C C . MET A 1 111 ? 8.860 -9.137 2.220 1.00 91.25 111 MET A C 1
ATOM 871 O O . MET A 1 111 ? 8.916 -10.229 2.783 1.00 91.25 111 MET A O 1
ATOM 875 N N . GLY A 1 112 ? 8.036 -8.877 1.215 1.00 86.88 112 GLY A N 1
ATOM 876 C CA . GLY A 1 112 ? 7.171 -9.851 0.576 1.00 86.88 112 GLY A CA 1
ATOM 877 C C . GLY A 1 112 ? 7.840 -10.562 -0.605 1.00 86.88 112 GLY A C 1
ATOM 878 O O . GLY A 1 112 ? 9.012 -10.331 -0.927 1.00 86.88 112 GLY A O 1
ATOM 879 N N . PRO A 1 113 ? 7.090 -11.442 -1.288 1.00 83.50 113 PRO A N 1
ATOM 880 C CA . PRO A 1 113 ? 7.560 -12.078 -2.506 1.00 83.50 113 PRO A CA 1
ATOM 881 C C . PRO A 1 113 ? 7.837 -11.041 -3.599 1.00 83.50 113 PRO A C 1
ATOM 883 O O . PRO A 1 113 ? 7.319 -9.922 -3.601 1.00 83.50 113 PRO A O 1
ATOM 886 N N . ARG A 1 114 ? 8.668 -11.434 -4.563 1.00 82.00 114 ARG A N 1
ATOM 887 C CA . ARG A 1 114 ? 8.934 -10.611 -5.742 1.00 82.00 114 ARG A CA 1
ATOM 888 C C . ARG A 1 114 ? 7.688 -10.558 -6.633 1.00 82.00 114 ARG A C 1
ATOM 890 O O . ARG A 1 114 ? 7.141 -11.624 -6.935 1.00 82.00 114 ARG A O 1
ATOM 897 N N . PRO A 1 115 ? 7.258 -9.367 -7.083 1.00 78.50 115 PRO A N 1
ATOM 898 C CA . PRO A 1 115 ? 6.190 -9.257 -8.064 1.00 78.50 115 PRO A CA 1
ATOM 899 C C . PRO A 1 115 ? 6.550 -9.996 -9.362 1.00 78.50 115 PRO A C 1
ATOM 901 O O . PRO A 1 115 ? 7.718 -10.006 -9.765 1.00 78.50 115 PRO A O 1
ATOM 904 N N . PRO A 1 116 ? 5.572 -10.605 -10.053 1.00 77.31 116 PRO A N 1
ATOM 905 C CA . PRO A 1 116 ? 5.788 -11.150 -11.384 1.00 77.31 116 PRO A CA 1
ATOM 906 C C . PRO A 1 116 ? 6.376 -10.102 -12.335 1.00 77.31 116 PRO A C 1
ATOM 908 O O . PRO A 1 116 ? 5.870 -8.986 -12.418 1.00 77.31 116 PRO A O 1
ATOM 911 N N . VAL A 1 117 ? 7.370 -10.493 -13.141 1.00 73.81 117 VAL A N 1
ATOM 912 C CA . VAL A 1 117 ? 8.057 -9.610 -14.111 1.00 73.81 117 VAL A CA 1
ATOM 913 C C . VAL A 1 117 ? 7.108 -8.961 -15.125 1.00 73.81 117 VAL A C 1
ATOM 915 O O . VAL A 1 117 ? 7.433 -7.957 -15.731 1.00 73.81 117 VAL A O 1
ATOM 918 N N . ARG A 1 118 ? 5.896 -9.490 -15.304 1.00 71.19 118 ARG A N 1
ATOM 919 C CA . ARG A 1 118 ? 4.890 -8.869 -16.178 1.00 71.19 118 ARG A CA 1
ATOM 920 C C . ARG A 1 118 ? 4.249 -7.614 -15.578 1.00 71.19 118 ARG A C 1
ATOM 922 O O . ARG A 1 118 ? 3.718 -6.820 -16.335 1.00 71.19 118 ARG A O 1
ATOM 929 N N . LEU A 1 119 ? 4.277 -7.451 -14.254 1.00 70.75 119 LEU A N 1
ATOM 930 C CA . LEU A 1 119 ? 3.730 -6.285 -13.540 1.00 70.75 119 LEU A CA 1
ATOM 931 C C . LEU A 1 119 ? 4.738 -5.133 -13.442 1.00 70.75 119 LEU A C 1
ATOM 933 O O . LEU A 1 119 ? 4.373 -3.982 -13.219 1.00 70.75 119 LEU A O 1
ATOM 937 N N . ILE A 1 120 ? 6.005 -5.475 -13.638 1.00 64.62 120 ILE A N 1
ATOM 938 C CA . ILE A 1 120 ? 7.166 -4.606 -13.717 1.00 64.62 120 ILE A CA 1
ATOM 939 C C . ILE A 1 120 ? 7.034 -3.865 -15.063 1.00 64.62 120 ILE A C 1
ATOM 941 O O . ILE A 1 120 ? 7.439 -4.407 -16.081 1.00 64.62 120 ILE A O 1
ATOM 945 N N . ASP A 1 121 ? 6.421 -2.666 -15.045 1.00 63.09 121 ASP A N 1
ATOM 946 C CA . ASP A 1 121 ? 6.3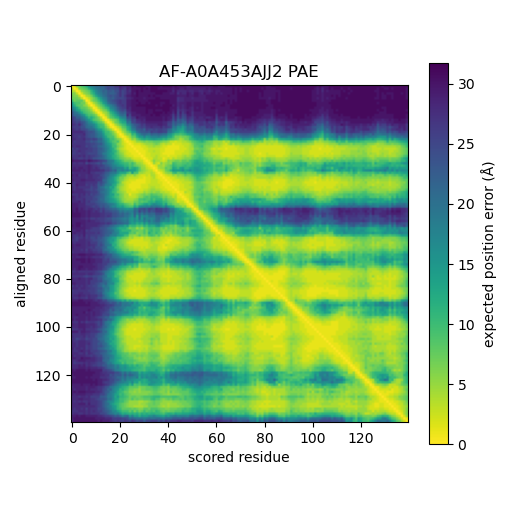26 -1.643 -16.125 1.00 63.09 121 ASP A CA 1
ATOM 947 C C . ASP A 1 121 ? 4.952 -1.477 -16.795 1.00 63.09 121 ASP A C 1
ATOM 949 O O . ASP A 1 121 ? 4.746 -0.571 -17.594 1.00 63.09 121 ASP A O 1
ATOM 953 N N . THR A 1 122 ? 3.973 -2.319 -16.464 1.00 62.78 122 THR A N 1
ATOM 954 C CA . THR A 1 122 ? 2.657 -2.272 -17.138 1.00 62.78 122 THR A CA 1
ATOM 955 C C . THR A 1 122 ? 1.473 -2.145 -16.192 1.00 62.78 122 THR A C 1
ATOM 957 O O . THR A 1 122 ? 0.332 -2.020 -16.649 1.00 62.78 122 THR A O 1
ATOM 960 N N . THR A 1 123 ? 1.719 -2.178 -14.879 1.00 63.00 123 THR A N 1
ATOM 961 C CA . THR A 1 123 ? 0.651 -2.085 -13.882 1.00 63.00 123 THR A CA 1
ATOM 962 C C . THR A 1 123 ? 0.013 -0.708 -13.958 1.00 63.00 123 THR A C 1
ATOM 964 O O . THR A 1 123 ? 0.657 0.309 -13.736 1.00 63.00 123 THR A O 1
ATOM 967 N N . THR A 1 124 ? -1.265 -0.686 -14.323 1.00 63.47 124 THR A N 1
ATOM 968 C CA . THR A 1 124 ? -2.048 0.548 -14.461 1.00 63.47 124 THR A CA 1
ATOM 969 C C . THR A 1 124 ? -2.866 0.803 -13.199 1.00 63.47 124 THR A C 1
ATOM 971 O O . THR A 1 124 ? -3.083 1.947 -12.814 1.00 63.47 124 THR A O 1
ATOM 974 N N . PHE A 1 125 ? -3.329 -0.270 -12.555 1.00 66.75 125 PHE A N 1
ATOM 975 C CA . PHE A 1 125 ? -4.050 -0.215 -11.291 1.00 66.75 125 PHE A CA 1
ATOM 976 C C . PHE A 1 125 ? -4.017 -1.568 -10.580 1.00 66.75 125 PHE A C 1
ATOM 978 O O . PHE A 1 125 ? -3.927 -2.629 -11.206 1.00 66.75 125 PHE A O 1
ATOM 985 N N . THR A 1 126 ? -4.129 -1.521 -9.260 1.00 81.06 126 THR A N 1
ATOM 986 C CA . THR A 1 126 ? -4.184 -2.677 -8.369 1.00 81.06 126 THR A CA 1
ATOM 987 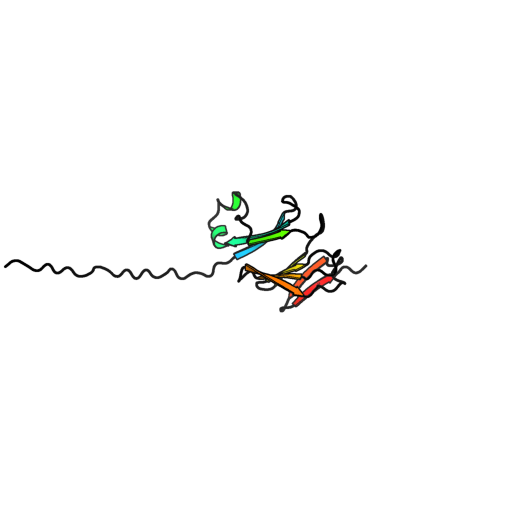C C . THR A 1 126 ? -5.476 -2.654 -7.559 1.00 81.06 126 THR A C 1
ATOM 989 O O . THR A 1 126 ? -5.966 -1.602 -7.152 1.00 81.06 126 THR A O 1
ATOM 992 N N . VAL A 1 127 ? -6.061 -3.829 -7.343 1.00 83.50 127 VAL A N 1
ATOM 993 C CA . VAL A 1 127 ? -7.334 -4.001 -6.638 1.00 83.50 127 VAL A CA 1
ATOM 994 C C . VAL A 1 127 ? -7.192 -5.145 -5.648 1.00 83.50 127 VAL A C 1
ATOM 996 O O . VAL A 1 127 ? -6.806 -6.248 -6.023 1.00 83.50 127 VAL A O 1
ATOM 999 N N . ALA A 1 128 ? -7.534 -4.895 -4.388 1.00 88.00 128 ALA A N 1
ATOM 1000 C CA . ALA A 1 128 ? -7.664 -5.939 -3.383 1.00 88.00 128 ALA A CA 1
ATOM 1001 C C . ALA A 1 128 ? -9.115 -6.437 -3.342 1.00 88.00 128 ALA A C 1
ATOM 1003 O O . ALA A 1 128 ? -10.034 -5.649 -3.117 1.00 88.00 128 ALA A O 1
ATOM 1004 N N . ALA A 1 129 ? -9.327 -7.735 -3.543 1.00 88.56 129 ALA A N 1
ATOM 1005 C CA . ALA A 1 129 ? -10.634 -8.370 -3.410 1.00 88.56 129 ALA A CA 1
ATOM 1006 C C . ALA A 1 129 ? -10.476 -9.793 -2.869 1.00 88.56 129 ALA A C 1
ATOM 1008 O O . ALA A 1 129 ? -9.647 -10.555 -3.361 1.00 88.56 129 ALA A O 1
ATOM 1009 N N . ASP A 1 130 ? -11.272 -10.137 -1.854 1.00 88.50 130 ASP A N 1
ATOM 1010 C CA . ASP A 1 130 ? -11.304 -11.477 -1.246 1.00 88.50 130 ASP A CA 1
ATOM 1011 C C . ASP A 1 130 ? -9.910 -12.012 -0.848 1.00 88.50 130 ASP A C 1
ATOM 1013 O O . ASP A 1 130 ? -9.490 -13.104 -1.222 1.00 88.50 130 ASP A O 1
ATOM 1017 N N . GLY A 1 131 ? -9.119 -11.176 -0.163 1.00 86.31 131 GLY A N 1
ATOM 1018 C CA . GLY A 1 131 ? -7.758 -11.529 0.270 1.00 86.31 131 GLY A CA 1
ATOM 1019 C C . GLY A 1 131 ? -6.739 -11.693 -0.865 1.00 86.31 131 GLY A C 1
ATOM 1020 O O . GLY A 1 131 ? -5.625 -12.152 -0.624 1.00 86.31 131 GLY A O 1
ATOM 1021 N N . THR A 1 132 ? -7.102 -11.317 -2.093 1.00 87.62 132 THR A N 1
ATOM 1022 C CA . THR A 1 132 ? -6.249 -11.425 -3.278 1.00 87.62 132 THR A CA 1
ATOM 1023 C C . THR A 1 132 ? -5.990 -10.051 -3.885 1.00 87.62 132 THR A C 1
ATOM 1025 O O . THR A 1 132 ? -6.905 -9.244 -4.059 1.00 87.62 132 THR A O 1
ATOM 1028 N N . LEU A 1 133 ? -4.730 -9.794 -4.244 1.00 85.69 133 LEU A N 1
ATOM 1029 C CA . LEU A 1 133 ? -4.331 -8.616 -5.009 1.00 85.69 133 LEU A CA 1
ATOM 1030 C C . LEU A 1 133 ? -4.365 -8.928 -6.503 1.00 85.69 133 LEU A C 1
ATOM 1032 O O . LEU A 1 133 ? -3.630 -9.783 -6.998 1.00 85.69 133 LEU A O 1
ATOM 1036 N N . TYR A 1 134 ? -5.195 -8.188 -7.222 1.00 85.56 134 TYR A N 1
ATOM 1037 C CA . TYR A 1 134 ? -5.279 -8.200 -8.671 1.00 85.56 134 TYR A CA 1
ATOM 1038 C C . TYR A 1 134 ? -4.541 -6.985 -9.210 1.00 85.56 134 TYR A C 1
ATOM 1040 O O . TYR A 1 134 ? -4.788 -5.863 -8.779 1.00 85.56 134 TYR A O 1
ATOM 1048 N N . ALA A 1 135 ? -3.652 -7.199 -10.170 1.00 81.56 135 ALA A N 1
ATOM 1049 C CA . ALA A 1 135 ? -2.997 -6.126 -10.899 1.00 81.56 135 ALA A CA 1
ATOM 1050 C C . ALA A 1 135 ? -3.481 -6.163 -12.344 1.00 81.56 135 ALA A C 1
ATOM 1052 O O . ALA A 1 135 ? -3.416 -7.207 -13.000 1.00 81.56 135 ALA A O 1
ATOM 1053 N N . LEU A 1 136 ? -3.994 -5.035 -12.824 1.00 79.62 136 LEU A N 1
ATOM 1054 C CA . LEU A 1 136 ? -4.440 -4.901 -14.199 1.00 79.62 136 LEU A CA 1
ATOM 1055 C C . LEU A 1 136 ? -3.371 -4.182 -15.001 1.00 79.62 136 LEU A C 1
ATOM 1057 O O . LEU A 1 136 ? -2.901 -3.097 -14.645 1.00 79.62 136 LEU A O 1
ATOM 1061 N N . THR A 1 137 ? -2.984 -4.839 -16.087 1.00 74.81 137 THR A N 1
ATOM 1062 C CA . THR A 1 137 ? -1.945 -4.369 -16.984 1.00 74.81 137 THR A CA 1
ATOM 1063 C C . THR A 1 137 ? -2.551 -3.959 -18.310 1.00 74.81 137 THR A C 1
ATOM 1065 O O . THR A 1 137 ? -3.434 -4.637 -18.847 1.00 74.81 137 THR A O 1
ATOM 1068 N N . HIS A 1 138 ? -2.078 -2.846 -18.861 1.00 67.25 138 HIS A N 1
ATOM 1069 C CA . HIS A 1 138 ? -2.415 -2.499 -20.231 1.00 67.25 138 HIS A CA 1
ATOM 1070 C C . HIS A 1 138 ? -1.632 -3.437 -21.157 1.00 67.25 138 HIS A C 1
ATOM 1072 O O . HIS A 1 138 ? -0.402 -3.479 -21.120 1.00 67.25 138 HIS A O 1
ATOM 1078 N N . ARG A 1 139 ? -2.332 -4.236 -21.970 1.00 56.59 139 ARG A N 1
ATOM 1079 C CA . ARG A 1 139 ? -1.684 -4.958 -23.070 1.00 56.59 139 ARG A CA 1
ATOM 1080 C C . ARG A 1 139 ? -1.405 -3.954 -24.187 1.00 56.59 139 ARG A C 1
ATOM 1082 O O . ARG A 1 139 ? -2.328 -3.269 -24.624 1.00 56.59 139 ARG A O 1
ATOM 1089 N N . HIS A 1 140 ? -0.153 -3.884 -24.623 1.00 52.12 140 HIS A N 1
ATOM 1090 C CA . HIS A 1 140 ? 0.191 -3.450 -25.973 1.00 52.12 140 HIS A CA 1
ATOM 1091 C C . HIS A 1 140 ? 0.384 -4.688 -26.845 1.00 52.12 140 HIS A C 1
ATOM 1093 O O . HIS A 1 140 ? 0.968 -5.674 -26.334 1.00 52.12 140 HIS A O 1
#

Secondary structure (DSSP, 8-state):
------------------------EEEEEEEEGGGTSEEEEEEEEHHHHHS-SSGGGG-SPSSPSEEEE-SSTT---EEEEETTEEEEE--TT-TTPPPEEEETTTTEEEE-PPPPTTTTTTEEEEEEETTEEEEEE---

InterPro domains:
  IPR012871 Protein of unknown function DUF1677, Oryza sativa [PF07893] (24-139)

Solvent-accessible surface area (backbone atoms only — not comparable to full-atom values): 9034 Å² total; per-residue (Å²): 143,86,82,86,82,89,78,81,88,82,73,89,75,77,73,73,72,76,78,79,70,86,80,55,71,48,78,47,79,42,82,37,52,92,70,74,39,22,36,35,32,31,71,41,54,50,68,62,56,76,75,40,95,62,63,70,81,79,54,79,68,79,76,54,74,41,77,44,71,48,95,49,87,98,56,70,65,50,77,44,65,53,93,59,31,38,40,36,40,66,44,46,94,46,83,81,54,49,20,36,34,37,32,67,84,77,70,43,78,46,79,47,69,62,67,60,73,77,54,47,81,32,59,74,48,72,46,63,54,94,97,38,81,46,71,46,58,70,84,129